Protein AF-A0A383BF38-F1 (afdb_monomer)

Sequence (55 aa):
MEGEVDVFKKGKYLSVYINTVKVNLQYSVLQDKYIGSMGELEFISQGPELLGRYR

Foldseek 3Di:
DDWAWDDDDPQAWTWTHDPNDIWIFGQDPVVCWTWTDDVPDIDIGNGDDPPDDPD

Solvent-accessible surface area (backbone atoms only — not comparable to full-atom values): 3545 Å² total; per-residue (Å²): 137,88,59,49,77,74,45,80,41,90,89,50,36,38,30,30,33,50,92,92,43,81,44,63,19,39,45,37,81,93,74,68,29,28,41,28,68,60,89,95,43,79,47,78,41,84,65,89,75,82,86,81,75,89,127

Radius of gyration: 11.6 Å; Cα contacts (8 Å, |Δi|>4): 94; chains: 1; bounding box: 39×16×28 Å

Secondary structure (DSSP, 8-state):
---EEEEEETTTEEEEEETTEEEEEEEETTTTEEEEEETTEEEEE----------

Mean predicted aligned error: 6.22 Å

Structure (mmCIF, N/CA/C/O backbone):
data_AF-A0A383BF38-F1
#
_entry.id   AF-A0A383BF38-F1
#
loop_
_atom_site.group_PDB
_atom_site.id
_atom_site.type_symbol
_atom_site.label_atom_id
_atom_site.label_alt_id
_atom_site.label_comp_id
_atom_site.label_asym_id
_atom_site.label_entity_id
_atom_site.label_seq_id
_atom_site.pdbx_PDB_ins_code
_atom_site.Cartn_x
_atom_site.Cartn_y
_atom_site.Cartn_z
_atom_site.occupancy
_atom_site.B_iso_or_equiv
_atom_site.auth_seq_id
_atom_site.auth_comp_id
_atom_site.auth_asym_id
_atom_site.auth_atom_id
_atom_site.pdbx_PDB_model_num
ATOM 1 N N . MET A 1 1 ? -1.224 12.596 -10.152 1.00 57.38 1 MET A N 1
ATOM 2 C CA . MET A 1 1 ? -0.693 11.364 -10.769 1.00 57.38 1 MET A CA 1
ATOM 3 C C . MET A 1 1 ? -1.822 10.367 -10.800 1.00 57.38 1 MET A C 1
ATOM 5 O O . MET A 1 1 ? -2.375 10.075 -9.749 1.00 57.38 1 MET A O 1
ATOM 9 N N . GLU A 1 2 ? -2.191 9.928 -11.992 1.00 65.12 2 GLU A N 1
ATOM 10 C CA . GLU A 1 2 ? -3.171 8.865 -12.195 1.00 65.12 2 GLU A CA 1
ATOM 11 C C . GLU A 1 2 ? -2.394 7.544 -12.224 1.00 65.12 2 GLU A C 1
ATOM 13 O O . GLU A 1 2 ? -1.356 7.452 -12.878 1.00 65.12 2 GLU A O 1
ATOM 18 N N . GLY A 1 3 ? -2.820 6.566 -11.429 1.00 75.44 3 GLY A N 1
ATOM 19 C CA . GLY A 1 3 ? -2.192 5.250 -11.335 1.00 75.44 3 GLY A CA 1
ATOM 20 C C . GLY A 1 3 ? -3.269 4.179 -11.361 1.00 75.44 3 GLY A C 1
ATOM 21 O O . GLY A 1 3 ? -4.372 4.393 -10.854 1.00 75.44 3 GLY A O 1
ATOM 22 N N . GLU A 1 4 ? -2.965 3.039 -11.964 1.00 84.25 4 GLU A N 1
ATOM 23 C CA . GLU A 1 4 ? -3.911 1.934 -12.070 1.00 84.25 4 GLU A CA 1
ATOM 24 C C . GLU A 1 4 ? -3.902 1.122 -10.777 1.00 84.25 4 GLU A C 1
ATOM 26 O O . GLU A 1 4 ? -2.850 0.767 -10.245 1.00 84.25 4 GLU A O 1
ATOM 31 N N . VAL A 1 5 ? -5.081 0.834 -10.234 1.00 86.44 5 VAL A N 1
ATOM 32 C CA . VAL A 1 5 ? -5.205 0.047 -9.004 1.00 86.44 5 VAL A CA 1
ATOM 33 C C . VAL A 1 5 ? -5.100 -1.429 -9.354 1.00 86.44 5 VAL A C 1
ATOM 35 O O . VAL A 1 5 ? -5.942 -1.953 -10.074 1.00 86.44 5 VAL A O 1
ATOM 38 N N . ASP A 1 6 ? -4.098 -2.105 -8.798 1.00 88.75 6 ASP A N 1
ATOM 39 C CA . ASP A 1 6 ? -3.948 -3.557 -8.917 1.00 88.75 6 ASP A CA 1
ATOM 40 C C . ASP A 1 6 ? -4.784 -4.273 -7.856 1.00 88.75 6 ASP A C 1
ATOM 42 O O . ASP A 1 6 ? -5.705 -5.034 -8.141 1.00 88.75 6 ASP A O 1
ATOM 46 N N . VAL A 1 7 ? -4.484 -3.982 -6.587 1.00 88.06 7 VAL A N 1
ATOM 47 C CA . VAL A 1 7 ? -5.150 -4.598 -5.441 1.00 88.06 7 VAL A CA 1
ATOM 48 C C . VAL A 1 7 ? -5.428 -3.537 -4.402 1.00 88.06 7 VAL A C 1
ATOM 50 O O . VAL A 1 7 ? -4.529 -2.840 -3.945 1.00 88.06 7 VAL A O 1
ATOM 53 N N . PHE A 1 8 ? -6.673 -3.468 -3.951 1.00 89.25 8 PHE A N 1
ATOM 54 C CA . PHE A 1 8 ? -7.060 -2.580 -2.871 1.00 89.25 8 PHE A CA 1
ATOM 55 C C . PHE A 1 8 ? -7.714 -3.356 -1.735 1.00 89.25 8 PHE A C 1
ATOM 57 O O . PHE A 1 8 ? -8.725 -4.035 -1.918 1.00 89.25 8 PHE A O 1
ATOM 64 N N . LYS A 1 9 ? -7.155 -3.219 -0.530 1.00 88.56 9 LYS A N 1
ATOM 65 C CA . LYS A 1 9 ? -7.752 -3.716 0.705 1.00 88.56 9 LYS A CA 1
ATOM 66 C C . LYS A 1 9 ? -7.886 -2.573 1.701 1.00 88.56 9 LYS A C 1
ATOM 68 O O . LYS A 1 9 ? -6.906 -2.105 2.293 1.00 88.56 9 LYS A O 1
ATOM 73 N N . LYS A 1 10 ? -9.131 -2.132 1.890 1.00 87.00 10 LYS A N 1
ATOM 74 C CA . LYS A 1 10 ? -9.479 -1.024 2.784 1.00 87.00 10 LYS A CA 1
ATOM 75 C C . LYS A 1 10 ? -8.887 -1.232 4.185 1.00 87.00 10 LYS A C 1
ATOM 77 O O . LYS A 1 10 ? -9.022 -2.313 4.757 1.00 87.00 10 LYS A O 1
ATOM 82 N N . GLY A 1 11 ? -8.207 -0.209 4.703 1.00 88.00 11 GLY A N 1
ATOM 83 C CA . GLY A 1 11 ? -7.557 -0.210 6.015 1.00 88.00 11 GLY A CA 1
ATOM 84 C C . GLY A 1 11 ? -6.371 -1.172 6.162 1.00 88.00 11 GLY A C 1
ATOM 85 O O . GLY A 1 11 ? -5.959 -1.443 7.286 1.00 88.00 11 GLY A O 1
ATOM 86 N N . LYS A 1 12 ? -5.850 -1.749 5.067 1.00 90.06 12 LYS A N 1
ATOM 87 C CA . LYS A 1 12 ? -4.708 -2.678 5.112 1.00 90.06 12 LYS A CA 1
ATOM 88 C C . LYS A 1 12 ? -3.599 -2.297 4.141 1.00 90.06 12 LYS A C 1
ATOM 90 O O . LYS A 1 12 ? -2.525 -1.897 4.573 1.00 90.06 12 LYS A O 1
ATOM 95 N N . TYR A 1 13 ? -3.842 -2.424 2.842 1.00 89.94 13 TYR A N 1
ATOM 96 C CA . TYR A 1 13 ? -2.839 -2.123 1.821 1.00 89.94 13 TYR A CA 1
ATOM 97 C C . TYR A 1 13 ? -3.494 -1.747 0.491 1.00 89.94 13 TYR A C 1
ATOM 99 O O . TYR A 1 13 ? -4.647 -2.096 0.225 1.00 89.94 13 TYR A O 1
ATOM 107 N N . LEU A 1 14 ? -2.750 -1.018 -0.327 1.00 90.44 14 LEU A N 1
ATOM 108 C CA . LEU A 1 14 ? -3.118 -0.590 -1.666 1.00 90.44 14 LEU A CA 1
ATOM 109 C C . LEU A 1 14 ? -1.909 -0.814 -2.574 1.00 90.44 14 LEU A C 1
ATOM 111 O O . LEU A 1 14 ? -0.850 -0.244 -2.348 1.00 90.44 14 LEU A O 1
ATOM 115 N N . SER A 1 15 ? -2.066 -1.636 -3.596 1.00 90.00 15 SER A N 1
ATOM 116 C CA . SER A 1 15 ? -1.077 -1.840 -4.645 1.00 90.00 15 SER A CA 1
ATOM 117 C C . SER A 1 15 ? -1.540 -1.100 -5.890 1.00 90.00 15 SER A C 1
ATOM 119 O O . SER A 1 15 ? -2.656 -1.320 -6.365 1.00 90.00 15 SER A O 1
ATOM 121 N N . VAL A 1 16 ? -0.684 -0.227 -6.408 1.00 89.19 16 VAL A N 1
ATOM 122 C CA . VAL A 1 16 ? -0.942 0.564 -7.613 1.00 89.19 16 VAL A CA 1
ATOM 123 C C . VAL A 1 16 ? 0.198 0.390 -8.603 1.00 89.19 16 VAL A C 1
ATOM 125 O O . VAL A 1 16 ? 1.364 0.310 -8.219 1.00 89.19 16 VAL A O 1
ATOM 128 N N . TYR A 1 17 ? -0.142 0.346 -9.881 1.00 88.31 17 TYR A N 1
ATOM 129 C CA . TYR A 1 17 ? 0.806 0.481 -10.970 1.00 88.31 17 TYR A CA 1
ATOM 130 C C . TYR A 1 17 ? 0.905 1.952 -11.355 1.00 88.31 17 TYR A C 1
ATOM 132 O O . TYR A 1 17 ? -0.077 2.592 -11.730 1.00 88.31 17 TYR A O 1
ATOM 140 N N . ILE A 1 18 ? 2.112 2.493 -11.238 1.00 85.88 18 ILE A N 1
ATOM 141 C CA . ILE A 1 18 ? 2.446 3.830 -11.715 1.00 85.88 18 ILE A CA 1
ATOM 142 C C . ILE A 1 18 ? 3.367 3.631 -12.910 1.00 85.88 18 ILE A C 1
ATOM 144 O O . ILE A 1 18 ? 4.496 3.154 -12.763 1.00 85.88 18 ILE A O 1
ATOM 148 N N . ASN A 1 19 ? 2.871 3.975 -14.099 1.00 82.94 19 ASN A N 1
ATOM 149 C CA . ASN A 1 19 ? 3.494 3.641 -15.379 1.00 82.94 19 ASN A CA 1
ATOM 150 C C . ASN A 1 19 ? 3.702 2.119 -15.527 1.00 82.94 19 ASN A C 1
ATOM 152 O O . ASN A 1 19 ? 2.766 1.395 -15.835 1.00 82.94 19 ASN A O 1
ATOM 156 N N . THR A 1 20 ? 4.918 1.622 -15.284 1.00 82.25 20 THR A N 1
ATOM 157 C CA . THR A 1 20 ? 5.292 0.199 -15.393 1.00 82.25 20 THR A CA 1
ATOM 158 C C . THR A 1 20 ? 5.742 -0.410 -14.067 1.00 82.25 20 THR A C 1
ATOM 160 O O . THR A 1 20 ? 6.129 -1.579 -14.023 1.00 82.25 20 THR A O 1
ATOM 163 N N . VAL A 1 21 ? 5.709 0.362 -12.977 1.00 85.06 21 VAL A N 1
ATOM 164 C CA . VAL A 1 21 ? 6.225 -0.077 -11.680 1.00 85.06 21 VAL A CA 1
ATOM 165 C C . VAL A 1 21 ? 5.087 -0.301 -10.700 1.00 85.06 21 VAL A C 1
ATOM 167 O O . VAL A 1 21 ? 4.193 0.532 -10.552 1.00 85.06 21 VAL A O 1
ATOM 170 N N . LYS A 1 22 ? 5.147 -1.439 -10.005 1.00 88.56 22 LYS A N 1
ATOM 171 C CA . LYS A 1 22 ? 4.229 -1.772 -8.922 1.00 88.56 22 LYS A CA 1
ATOM 172 C C . LYS A 1 22 ? 4.692 -1.116 -7.628 1.00 88.56 22 LYS A C 1
ATOM 174 O O . LYS A 1 22 ? 5.734 -1.485 -7.087 1.00 88.56 22 LYS A O 1
ATOM 179 N N . VAL A 1 23 ? 3.886 -0.206 -7.102 1.00 88.44 23 VAL A N 1
ATOM 180 C CA . VAL A 1 23 ? 4.086 0.403 -5.788 1.00 88.44 23 VAL A CA 1
ATOM 181 C C . VAL A 1 23 ? 3.109 -0.225 -4.805 1.00 88.44 23 VAL A C 1
ATOM 183 O O . VAL A 1 23 ? 1.903 -0.276 -5.043 1.00 88.44 23 VAL A O 1
ATOM 186 N N . ASN A 1 24 ? 3.640 -0.714 -3.686 1.00 91.44 24 ASN A N 1
ATOM 187 C CA . ASN A 1 24 ? 2.840 -1.259 -2.597 1.00 91.44 24 ASN A CA 1
ATOM 188 C C . ASN A 1 24 ? 2.781 -0.237 -1.466 1.00 91.44 24 ASN A C 1
ATOM 190 O O . ASN A 1 24 ? 3.799 0.105 -0.869 1.00 91.44 24 ASN A O 1
ATOM 194 N N . LEU A 1 25 ? 1.577 0.227 -1.172 1.00 91.44 25 LEU A N 1
ATOM 195 C CA . LEU A 1 25 ? 1.282 1.177 -0.117 1.00 91.44 25 LEU A CA 1
ATOM 196 C C . LEU A 1 25 ? 0.651 0.428 1.061 1.00 91.44 25 LEU A C 1
ATOM 198 O O . LEU A 1 25 ? -0.283 -0.361 0.890 1.00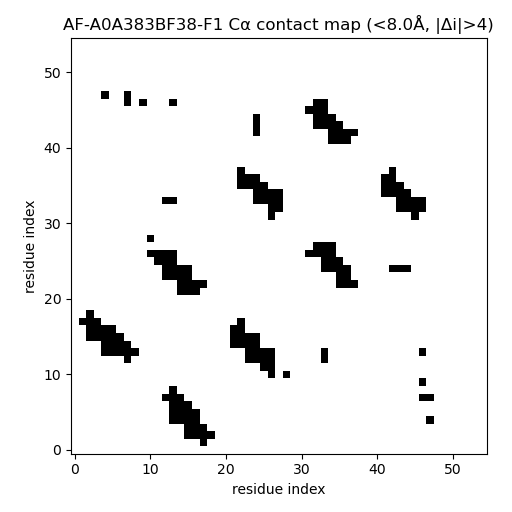 91.44 25 LEU A O 1
ATOM 202 N N . GLN A 1 26 ? 1.128 0.692 2.270 1.00 93.00 26 GLN A N 1
ATOM 203 C CA . GLN A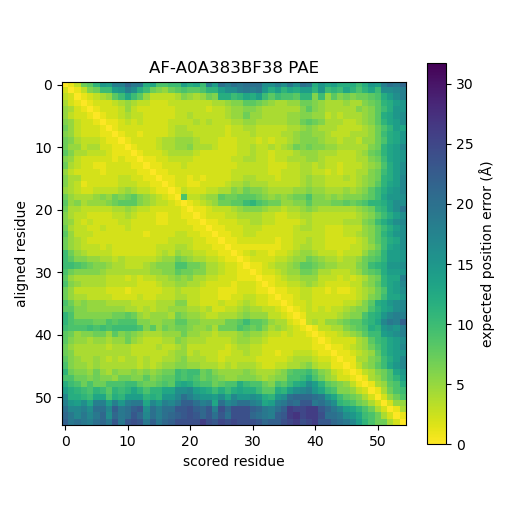 1 26 ? 0.563 0.165 3.508 1.00 93.00 26 GLN A CA 1
ATOM 204 C C . GLN A 1 26 ? -0.287 1.225 4.190 1.00 93.00 26 GLN A C 1
ATOM 206 O O . GLN A 1 26 ? 0.061 2.403 4.211 1.00 93.00 26 GLN A O 1
ATOM 211 N N . TYR A 1 27 ? -1.416 0.808 4.751 1.00 92.75 27 TYR A N 1
ATOM 212 C CA . TYR A 1 27 ? -2.275 1.717 5.490 1.00 92.75 27 TYR A CA 1
ATOM 213 C C . TYR A 1 27 ? -1.656 2.048 6.851 1.00 92.75 27 TYR A C 1
ATOM 215 O O . TYR A 1 27 ? -1.448 1.170 7.689 1.00 92.75 27 TYR A O 1
ATOM 223 N N . SER A 1 28 ? -1.384 3.328 7.072 1.00 90.31 28 SER A N 1
ATOM 224 C CA . SER A 1 28 ? -0.940 3.875 8.345 1.00 90.31 28 SER A CA 1
ATOM 225 C C . SER A 1 28 ? -2.133 4.442 9.103 1.00 90.31 28 SER A C 1
ATOM 227 O O . SER A 1 28 ? -2.693 5.468 8.720 1.00 90.31 28 SER A O 1
ATOM 229 N N . VAL A 1 29 ? -2.489 3.796 10.215 1.00 87.75 29 VAL A N 1
ATOM 230 C CA . VAL A 1 29 ? -3.575 4.239 11.109 1.00 87.75 29 VAL A CA 1
ATOM 231 C C . VAL A 1 29 ? -3.268 5.607 11.725 1.00 87.75 29 VAL A C 1
ATOM 233 O O . VAL A 1 29 ? -4.172 6.402 11.944 1.00 87.75 29 VAL A O 1
ATOM 236 N N . LEU A 1 30 ? -1.987 5.908 11.966 1.00 89.12 30 LEU A N 1
ATOM 237 C CA . LEU A 1 30 ? -1.556 7.177 12.564 1.00 89.12 30 LEU A CA 1
ATOM 238 C C . LEU A 1 30 ? -1.850 8.384 11.669 1.00 89.12 30 LEU A C 1
ATOM 240 O O . LEU A 1 30 ? -2.081 9.477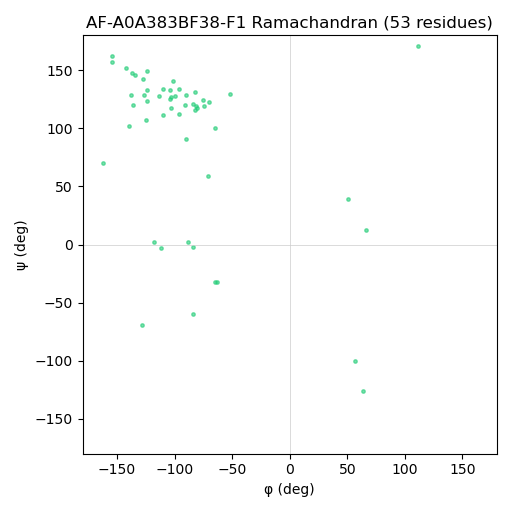 12.174 1.00 89.12 30 LEU A O 1
ATOM 244 N N . GLN A 1 31 ? -1.803 8.190 10.351 1.00 87.06 31 GLN A N 1
ATOM 245 C CA . GLN A 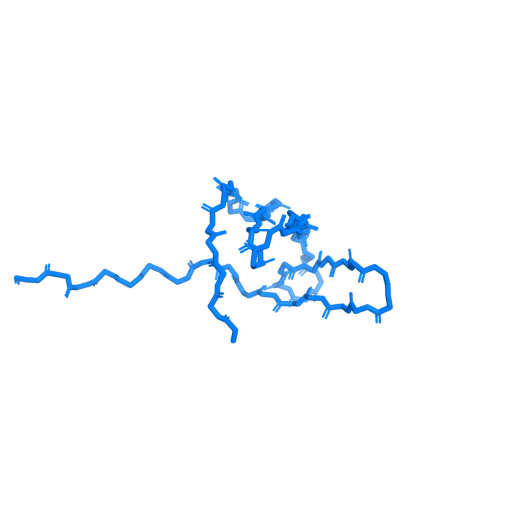1 31 ? -1.983 9.262 9.372 1.00 87.06 31 GLN A CA 1
ATOM 246 C C . GLN A 1 31 ? -3.277 9.123 8.563 1.00 87.06 31 GLN A C 1
ATOM 248 O O . GLN A 1 31 ? -3.542 9.984 7.727 1.00 87.06 31 GLN A O 1
ATOM 253 N N . ASP A 1 32 ? -4.042 8.049 8.792 1.00 88.50 32 ASP A N 1
ATOM 254 C CA . ASP A 1 32 ? -5.224 7.653 8.017 1.00 88.50 32 ASP A CA 1
ATOM 255 C C . ASP A 1 32 ? -4.962 7.620 6.496 1.00 88.50 32 ASP A C 1
ATOM 257 O O . ASP A 1 32 ? -5.761 8.071 5.677 1.00 88.50 32 ASP A O 1
ATOM 261 N N . LYS A 1 33 ? -3.774 7.141 6.101 1.00 90.56 33 LYS A N 1
ATOM 262 C CA . LYS A 1 33 ? -3.281 7.196 4.715 1.00 90.56 33 LYS A CA 1
ATOM 263 C C . LYS A 1 33 ? -2.512 5.942 4.333 1.00 90.56 33 LYS A C 1
ATOM 265 O O . LYS A 1 33 ? -1.881 5.297 5.164 1.00 90.56 33 LYS A O 1
ATOM 270 N N . TYR A 1 34 ? -2.533 5.630 3.047 1.00 91.06 34 TYR A N 1
ATOM 271 C CA . TYR A 1 34 ? -1.700 4.616 2.422 1.00 91.06 34 TYR A CA 1
ATOM 272 C C . TYR A 1 34 ? -0.344 5.214 2.071 1.00 91.06 34 TYR A C 1
ATOM 274 O O . TYR A 1 34 ? -0.278 6.174 1.308 1.00 91.06 34 TYR A O 1
ATOM 282 N N . ILE A 1 35 ? 0.722 4.644 2.622 1.00 91.31 35 ILE A N 1
ATOM 283 C CA . ILE A 1 35 ? 2.093 5.129 2.473 1.00 91.31 35 ILE A CA 1
ATOM 284 C C . ILE A 1 35 ? 2.949 3.998 1.920 1.00 91.31 35 ILE A C 1
ATOM 286 O O . ILE A 1 35 ? 2.892 2.867 2.404 1.00 91.31 35 ILE A O 1
ATOM 290 N N . GLY A 1 36 ? 3.757 4.293 0.916 1.00 89.50 36 GLY A N 1
ATOM 291 C CA . GLY A 1 36 ? 4.784 3.383 0.431 1.00 89.50 36 GLY A CA 1
ATOM 292 C C . GLY A 1 36 ? 5.907 4.158 -0.224 1.00 89.50 36 GLY A C 1
ATOM 293 O O . GLY A 1 36 ? 5.757 5.327 -0.562 1.00 89.50 36 GLY A O 1
ATOM 294 N N . SER A 1 37 ? 7.047 3.509 -0.382 1.00 86.50 37 SER A N 1
ATOM 295 C CA . SER A 1 37 ? 8.242 4.121 -0.946 1.00 86.50 37 SER A CA 1
ATOM 296 C C . SER A 1 37 ? 8.736 3.326 -2.145 1.00 86.50 37 SER A C 1
ATOM 298 O O . SER A 1 37 ? 8.560 2.108 -2.232 1.00 86.50 37 SER A O 1
ATOM 300 N N . MET A 1 38 ? 9.349 4.029 -3.090 1.00 83.38 38 MET A N 1
ATOM 301 C CA . MET A 1 38 ? 10.025 3.440 -4.239 1.00 83.38 38 MET A CA 1
ATOM 302 C C . MET A 1 38 ? 11.322 4.211 -4.484 1.00 83.38 38 MET A C 1
ATOM 304 O O . MET A 1 38 ? 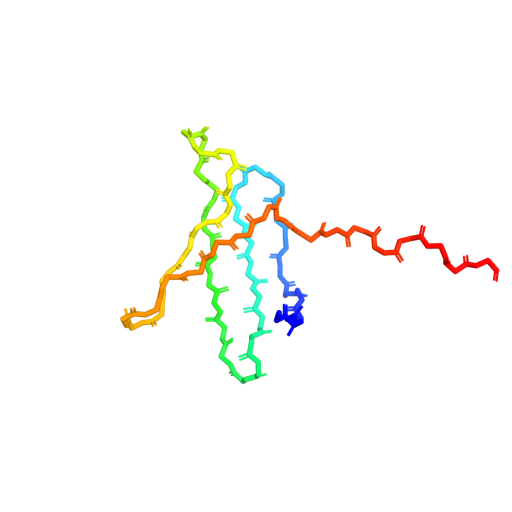11.311 5.317 -5.024 1.00 83.38 38 MET A O 1
ATOM 308 N N . GLY A 1 39 ? 12.447 3.631 -4.062 1.00 83.31 39 GLY A N 1
ATOM 309 C CA . GLY A 1 39 ? 13.730 4.336 -4.054 1.00 83.31 39 GLY A CA 1
ATOM 310 C C . GLY A 1 39 ? 13.692 5.528 -3.094 1.00 83.31 39 GLY A C 1
ATOM 311 O O . GLY A 1 39 ? 13.333 5.364 -1.932 1.00 83.31 39 GLY A O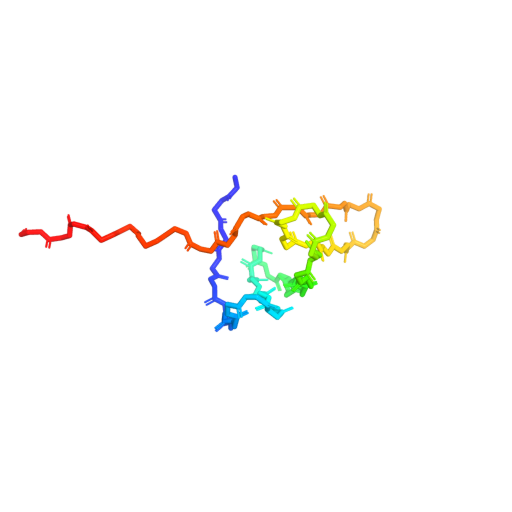 1
ATOM 312 N N . GLU A 1 40 ? 14.030 6.716 -3.593 1.00 85.25 40 GLU A N 1
ATOM 313 C CA . GLU A 1 40 ? 14.015 7.979 -2.833 1.00 85.25 40 GLU A CA 1
ATOM 314 C C . GLU A 1 40 ? 12.658 8.709 -2.881 1.00 85.25 40 GLU A C 1
ATOM 316 O O . GLU A 1 40 ? 12.521 9.802 -2.336 1.00 85.25 40 GLU A O 1
ATOM 321 N N . LEU A 1 41 ? 11.646 8.128 -3.539 1.00 84.44 41 LEU A N 1
ATOM 322 C CA . LEU A 1 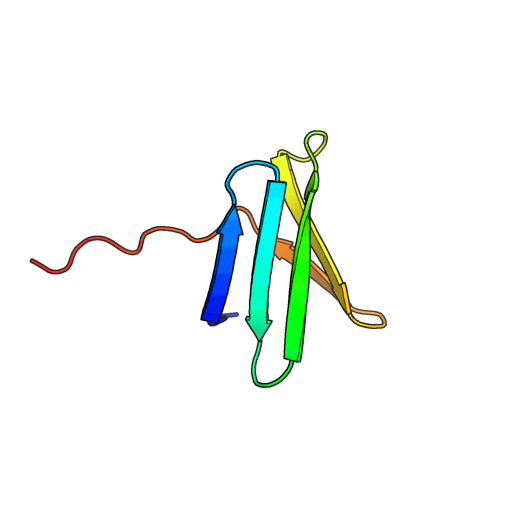41 ? 10.312 8.717 -3.652 1.00 84.44 41 LEU A CA 1
ATOM 323 C C . LEU A 1 41 ? 9.347 8.088 -2.645 1.00 84.44 41 LEU A C 1
ATOM 325 O O . LEU A 1 41 ? 9.171 6.867 -2.611 1.00 84.44 41 LEU A O 1
ATOM 329 N N . GLU A 1 42 ? 8.671 8.934 -1.872 1.00 85.62 42 GLU A N 1
ATOM 330 C CA . GLU A 1 42 ? 7.546 8.548 -1.022 1.00 85.62 42 GLU A CA 1
ATOM 331 C C . GLU A 1 42 ? 6.215 8.811 -1.730 1.00 85.62 42 GLU A C 1
ATOM 333 O O . GLU A 1 42 ? 5.972 9.874 -2.302 1.00 85.62 42 GLU A O 1
ATOM 338 N N . PHE A 1 43 ? 5.328 7.826 -1.660 1.00 86.56 43 PHE A N 1
ATOM 339 C CA . PHE A 1 43 ? 3.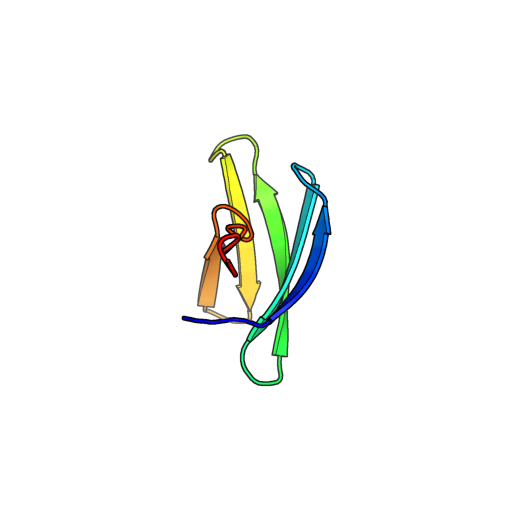990 7.854 -2.223 1.00 86.56 43 PHE A CA 1
ATOM 340 C C . PHE A 1 43 ? 2.981 7.821 -1.090 1.00 86.56 43 PHE A C 1
ATOM 342 O O . PHE A 1 43 ? 3.013 6.943 -0.226 1.00 86.56 43 PHE A O 1
ATOM 349 N N . ILE A 1 44 ? 2.055 8.774 -1.125 1.00 88.56 44 ILE A N 1
ATOM 350 C CA . ILE A 1 44 ? 0.989 8.902 -0.140 1.00 88.56 44 ILE A CA 1
ATOM 351 C C . ILE A 1 44 ? -0.339 8.960 -0.892 1.00 88.56 44 ILE A C 1
ATOM 353 O O . ILE A 1 44 ? -0.507 9.758 -1.812 1.00 88.56 44 ILE A O 1
ATOM 357 N N . SER A 1 45 ? -1.290 8.119 -0.499 1.00 85.56 45 SER A N 1
ATOM 358 C CA . SER A 1 45 ? -2.633 8.058 -1.078 1.00 85.56 45 SER A CA 1
ATOM 359 C C . SER A 1 45 ? -3.686 7.926 0.020 1.00 85.56 45 SER A C 1
ATOM 361 O O . SER A 1 45 ? -3.450 7.298 1.048 1.00 85.56 45 SER A O 1
ATOM 363 N N . GLN A 1 46 ? -4.873 8.496 -0.186 1.00 86.12 46 GLN A N 1
ATOM 364 C CA . GLN A 1 46 ? -6.031 8.274 0.693 1.00 86.12 46 GLN A CA 1
ATOM 365 C C . GLN A 1 46 ? -6.799 6.988 0.339 1.00 86.12 46 GLN A C 1
ATOM 367 O O . GLN A 1 46 ? -7.740 6.607 1.030 1.00 86.12 46 GLN A O 1
ATOM 372 N N . GLY A 1 47 ? -6.366 6.280 -0.705 1.00 81.81 47 GLY A N 1
ATOM 373 C CA . GLY A 1 47 ? -7.095 5.166 -1.289 1.00 81.81 47 GLY A CA 1
ATOM 374 C C . GLY A 1 47 ? -7.618 5.514 -2.683 1.00 81.81 47 GLY A C 1
ATOM 375 O O . GLY A 1 47 ? -7.545 6.667 -3.107 1.00 81.81 47 GLY A O 1
ATOM 376 N N . PRO A 1 48 ? -8.138 4.522 -3.416 1.00 76.62 48 PRO A N 1
ATOM 377 C CA . PRO A 1 48 ? -8.827 4.771 -4.665 1.00 76.62 48 PRO A CA 1
ATOM 378 C C . PRO A 1 48 ? -10.165 5.455 -4.385 1.00 76.62 48 PRO A C 1
ATOM 380 O O . PRO A 1 48 ? -11.013 4.924 -3.662 1.00 76.62 48 PRO A O 1
ATOM 383 N N . GLU A 1 49 ? -10.364 6.628 -4.974 1.00 70.38 49 GLU A N 1
ATOM 384 C CA . GLU A 1 49 ? -11.686 7.233 -5.046 1.00 70.38 49 GLU A CA 1
ATOM 385 C C . GLU A 1 49 ? -12.497 6.490 -6.108 1.00 70.38 49 GLU A C 1
ATOM 387 O O . GLU A 1 49 ? -12.080 6.348 -7.259 1.00 70.38 49 GLU A O 1
ATOM 392 N N . LEU A 1 50 ? -13.667 5.979 -5.721 1.00 64.25 50 LEU A N 1
ATOM 393 C CA . LEU A 1 50 ? -14.635 5.468 -6.682 1.00 64.25 50 LEU A CA 1
ATOM 394 C C . LEU A 1 50 ? -15.102 6.655 -7.532 1.00 64.25 50 LEU A C 1
ATOM 396 O O . LEU A 1 50 ? -15.984 7.403 -7.112 1.00 64.25 50 LEU A O 1
ATOM 400 N N . LEU A 1 51 ? -14.552 6.805 -8.739 1.00 58.31 51 LEU A N 1
ATOM 401 C CA . LEU A 1 51 ? -15.096 7.672 -9.789 1.00 58.31 51 LEU A CA 1
ATOM 402 C C . LEU A 1 51 ? -16.399 7.057 -10.335 1.00 58.31 51 LEU A C 1
ATOM 404 O O . LEU A 1 51 ? -16.535 6.696 -11.499 1.00 58.31 51 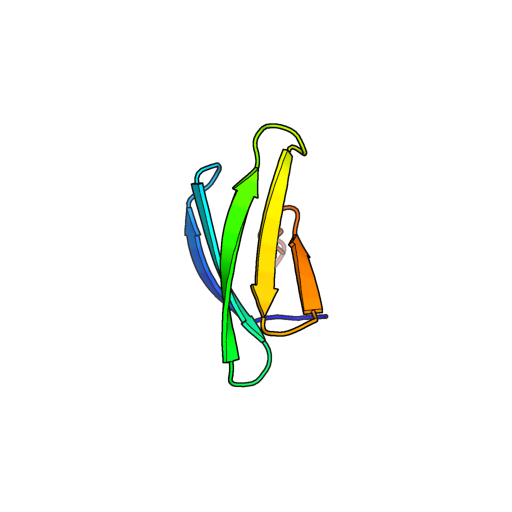LEU A O 1
ATOM 408 N N . GLY A 1 52 ? -17.370 6.866 -9.446 1.00 45.75 52 GLY A N 1
ATOM 409 C CA . GLY A 1 52 ? -18.688 6.344 -9.748 1.00 45.75 52 GLY A CA 1
ATOM 410 C C . GLY A 1 52 ? -19.640 7.479 -10.083 1.00 45.75 52 GLY A C 1
ATOM 411 O O . GLY A 1 52 ? -20.310 7.998 -9.195 1.00 45.75 52 GLY A O 1
ATOM 412 N N . ARG A 1 53 ? -19.736 7.826 -11.368 1.00 46.28 53 ARG A N 1
ATOM 413 C CA . ARG A 1 53 ? -20.980 8.292 -12.007 1.00 46.28 53 ARG A CA 1
ATOM 414 C C . ARG A 1 53 ? -20.850 8.177 -13.529 1.00 46.28 53 ARG A C 1
ATOM 416 O O . ARG A 1 53 ? -20.785 9.172 -14.237 1.00 46.28 53 ARG A O 1
ATOM 423 N N . TYR A 1 54 ? -20.839 6.942 -14.026 1.00 45.25 54 TYR A N 1
ATOM 424 C CA . TYR A 1 54 ? -21.386 6.690 -15.359 1.00 45.25 54 TYR A CA 1
ATOM 425 C C . TYR A 1 54 ? -22.905 6.602 -15.200 1.00 45.25 54 TYR A C 1
ATOM 427 O O . TYR A 1 54 ? -23.402 5.782 -14.425 1.00 45.25 54 TYR A O 1
ATOM 435 N N . ARG A 1 55 ? -23.613 7.524 -15.847 1.00 46.50 55 ARG A N 1
ATOM 436 C CA . ARG A 1 55 ? -25.069 7.562 -15.947 1.00 46.50 55 ARG A CA 1
ATOM 437 C C . ARG A 1 55 ? -25.450 7.323 -17.396 1.00 46.50 55 ARG A C 1
ATOM 439 O O . ARG A 1 55 ? -24.692 7.819 -18.257 1.00 46.50 55 ARG A O 1
#

pLDDT: mean 82.06, std 12.78, range [45.25, 93.0]

Nearest PDB structures (foldseek):
  8xl0-assembly1_F  TM=5.125E-01  e=6.220E+00  Homo sapiens
  8j4z-assembly1_E  TM=3.655E-01  e=3.221E+00  Homo sapiens
  8jxm-assembly1_L  TM=3.525E-01  e=3.630E+00  Homo sapiens
  8k2v-assembly1_A  TM=3.561E-01  e=4.344E+00  Homo sapiens
  8xl6-assembly1_G  TM=3.760E-01  e=5.859E+00  Homo sapiens

Organism: NCBI:txid408172